Protein AF-A0A0C2B076-F1 (afdb_monomer_lite)

Foldseek 3Di:
DDPPPPPDPDDPDPPDDWDKDWDWDDDDQKIFIFIDTPPDGGDWDQDPVRDTDTDMGGALDKDKDKDCQLQQFQDDPVRDGCHDVVVVVQQVPDDSPAFVSVVVSSCVVCVRTPTDMDMDMDHRHHPDPPPDPDPPPDD

pLDDT: mean 70.07, std 15.99, range [23.47, 89.81]

Radius of gyration: 20.45 Å; chains: 1; bounding box: 39×57×69 Å

Sequence (139 aa):
MNTVLHERYTSSDTRYCTAIFGILEPGSGQVGVHLASGGHPSALIQRADGTAARAQLFPGDTLLLHTDGLTEARTGPERELYGEDALRAFTATQRPAGPQALITALTDLIAGFGDDTALLALGVPAPLPVSVPTPASET

Secondary structure (DSSP, 8-state):
---SS-S----S-------EEEEEEEETTEEEEEEEETTBPP-EEE-TTS-EEE-EE-TT-EEEEE-HHHHH-EETTTTEE-HHHHHHHHHHHS----HHHHHHHHHHHHTT--S---EEEEEPPPPPP--PPPPP---

Structure (mmCIF, N/CA/C/O backbone):
data_AF-A0A0C2B076-F1
#
_entry.id   AF-A0A0C2B076-F1
#
loop_
_atom_site.group_PDB
_atom_site.id
_atom_site.type_symbol
_atom_site.label_atom_id
_atom_site.label_alt_id
_atom_site.label_comp_id
_atom_site.label_asym_id
_atom_site.label_entity_id
_atom_site.label_seq_id
_atom_site.pdbx_PDB_ins_code
_atom_site.Cartn_x
_atom_site.Cartn_y
_atom_site.Cartn_z
_atom_site.occupancy
_atom_site.B_iso_or_equiv
_atom_site.auth_seq_id
_atom_site.auth_comp_id
_atom_site.auth_asym_id
_atom_site.auth_atom_id
_atom_site.pdbx_PDB_model_num
ATOM 1 N N . MET A 1 1 ? -15.853 -21.255 -5.303 1.00 30.41 1 MET A N 1
ATOM 2 C CA . MET A 1 1 ? -15.505 -21.423 -6.730 1.00 30.41 1 MET A CA 1
ATOM 3 C C . MET A 1 1 ? -16.180 -20.292 -7.493 1.00 30.41 1 MET A C 1
ATOM 5 O O . MET A 1 1 ? -17.400 -20.275 -7.586 1.00 30.41 1 MET A O 1
ATOM 9 N N . ASN A 1 2 ? -15.424 -19.255 -7.853 1.00 23.47 2 ASN A N 1
ATOM 10 C CA . ASN A 1 2 ? -15.977 -17.978 -8.309 1.00 23.47 2 ASN A CA 1
ATOM 11 C C . ASN A 1 2 ? -16.490 -18.115 -9.756 1.00 23.47 2 ASN A C 1
ATOM 13 O O . ASN A 1 2 ? -15.702 -18.346 -10.664 1.00 23.47 2 ASN A O 1
ATOM 17 N N . THR A 1 3 ? -17.808 -18.033 -9.950 1.00 26.48 3 THR A N 1
ATOM 18 C CA . THR A 1 3 ? -18.508 -18.325 -11.225 1.00 26.48 3 THR A CA 1
ATOM 19 C C . THR A 1 3 ? -18.679 -17.076 -12.111 1.00 26.48 3 THR A C 1
ATOM 21 O O . THR A 1 3 ? -19.257 -17.144 -13.185 1.00 26.48 3 THR A O 1
ATOM 24 N N . VAL A 1 4 ? -18.148 -15.919 -11.707 1.00 34.31 4 VAL A N 1
ATOM 25 C CA . VAL A 1 4 ? -18.487 -14.622 -12.333 1.00 34.31 4 VAL A CA 1
ATOM 26 C C . VAL A 1 4 ? -17.450 -14.133 -13.367 1.00 34.31 4 VAL A C 1
ATOM 28 O O . VAL A 1 4 ? -17.608 -13.065 -13.938 1.00 34.31 4 VAL A O 1
ATOM 31 N N . LEU A 1 5 ? -16.410 -14.913 -13.690 1.00 38.25 5 LEU A N 1
ATOM 32 C CA . LEU A 1 5 ? -15.358 -14.505 -14.647 1.00 38.25 5 LEU A CA 1
ATOM 33 C C . LEU A 1 5 ? -15.258 -15.398 -15.895 1.00 38.25 5 LEU A C 1
ATOM 35 O O . LEU A 1 5 ? -14.176 -15.566 -16.454 1.00 38.25 5 LEU A O 1
ATOM 39 N N . HIS A 1 6 ? -16.366 -15.995 -16.338 1.00 34.41 6 HIS A N 1
ATOM 40 C CA . HIS A 1 6 ? -16.368 -16.879 -17.510 1.00 34.41 6 HIS A CA 1
ATOM 41 C C . HIS A 1 6 ? -17.412 -16.500 -18.560 1.00 34.41 6 HIS A C 1
ATOM 43 O O . HIS A 1 6 ? -18.085 -17.356 -19.119 1.00 34.41 6 HIS A O 1
ATOM 49 N N . GLU A 1 7 ? -17.531 -15.212 -18.871 1.00 38.28 7 GLU A N 1
ATOM 50 C CA . GLU A 1 7 ? -18.200 -14.802 -20.101 1.00 38.28 7 GLU A CA 1
ATOM 51 C C . GLU A 1 7 ? -17.340 -13.787 -20.851 1.00 38.28 7 GLU A C 1
ATOM 53 O O . GLU A 1 7 ? -17.030 -12.713 -20.343 1.00 38.28 7 GLU A O 1
ATOM 58 N N . ARG A 1 8 ? -17.002 -14.162 -22.094 1.00 36.62 8 ARG A N 1
ATOM 59 C CA . ARG A 1 8 ? -16.232 -13.430 -23.123 1.00 36.62 8 ARG A CA 1
ATOM 60 C C . ARG A 1 8 ? -14.729 -13.711 -23.200 1.00 36.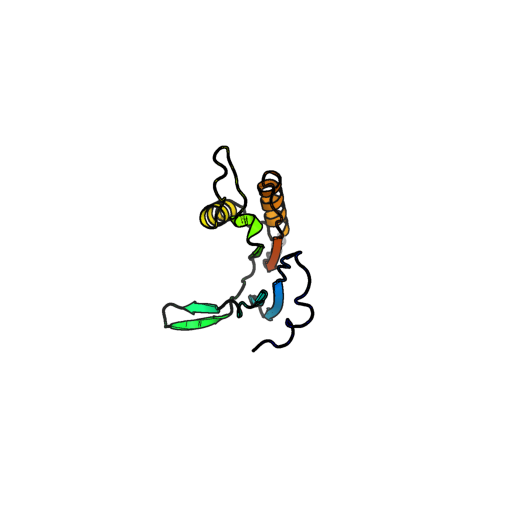62 8 ARG A C 1
ATOM 62 O O . ARG A 1 8 ? -13.911 -12.820 -23.388 1.00 36.62 8 ARG A O 1
ATOM 69 N N . TYR A 1 9 ? -14.405 -15.001 -23.207 1.00 45.28 9 TYR A N 1
ATOM 70 C CA . TYR A 1 9 ? -13.127 -15.558 -23.660 1.00 45.28 9 TYR A CA 1
ATOM 71 C C . TYR A 1 9 ? -13.068 -15.677 -25.199 1.00 45.28 9 TYR A C 1
ATOM 73 O O . TYR A 1 9 ? -12.941 -16.767 -25.739 1.00 45.28 9 TYR A O 1
ATOM 81 N N . THR A 1 10 ? -13.207 -14.574 -25.941 1.00 44.59 10 THR A N 1
ATOM 82 C CA . THR A 1 10 ? -12.980 -14.581 -27.403 1.00 44.59 10 THR A CA 1
ATOM 83 C C . THR A 1 10 ? -12.520 -13.211 -27.909 1.00 44.59 10 THR A C 1
ATOM 85 O O . THR A 1 10 ? -13.312 -12.467 -28.481 1.00 44.59 10 THR A O 1
ATOM 88 N N . SER A 1 11 ? -11.256 -12.850 -27.698 1.00 39.97 11 SER A N 1
ATOM 89 C CA . SER A 1 11 ? -10.498 -11.974 -28.607 1.00 39.97 11 SER A CA 1
ATOM 90 C C . SER A 1 11 ? -9.037 -11.943 -28.164 1.00 39.97 11 SER A C 1
ATOM 92 O O . SER A 1 11 ? -8.752 -11.905 -26.971 1.00 39.97 11 SER A O 1
ATOM 94 N N . SER A 1 12 ? -8.118 -11.972 -29.118 1.00 43.81 12 SER A N 1
ATOM 95 C CA . SER A 1 12 ? -6.660 -12.004 -28.964 1.00 43.81 12 SER A CA 1
ATOM 96 C C . SER A 1 12 ? -6.053 -10.676 -28.475 1.00 43.81 12 SER A C 1
ATOM 98 O O . SER A 1 12 ? -5.070 -10.205 -29.038 1.00 43.81 12 SER A O 1
ATOM 100 N N . ASP A 1 13 ? -6.646 -10.061 -27.454 1.00 44.03 13 ASP A N 1
ATOM 101 C CA . ASP A 1 13 ? -6.200 -8.801 -26.852 1.00 44.03 13 ASP A CA 1
ATOM 102 C C . ASP A 1 13 ? -6.326 -8.908 -25.325 1.00 44.03 13 ASP A C 1
ATOM 104 O O . ASP A 1 13 ? -7.329 -8.517 -24.721 1.00 44.03 13 ASP A O 1
ATOM 108 N N . THR A 1 14 ? -5.342 -9.562 -24.703 1.00 40.44 14 THR A N 1
ATOM 109 C CA . THR A 1 14 ? -5.331 -9.840 -23.262 1.00 40.44 14 THR A CA 1
ATOM 110 C C . THR A 1 14 ? -4.990 -8.569 -22.489 1.00 40.44 14 THR A C 1
ATOM 112 O O . THR A 1 14 ? -3.863 -8.369 -22.047 1.00 40.44 14 THR A O 1
ATOM 115 N N . ARG A 1 15 ? -5.973 -7.687 -22.316 1.00 40.75 15 ARG A N 1
ATOM 116 C CA . ARG A 1 15 ? -5.882 -6.585 -21.355 1.00 40.75 15 ARG A CA 1
ATOM 117 C C . ARG A 1 15 ? -6.122 -7.152 -19.960 1.00 40.75 15 ARG A C 1
ATOM 119 O O . ARG A 1 15 ? -7.264 -7.395 -19.571 1.00 40.75 15 ARG A O 1
ATOM 126 N N . TYR A 1 16 ? -5.042 -7.423 -19.231 1.00 48.62 16 TYR A N 1
ATOM 127 C CA . TYR A 1 16 ? -5.117 -7.813 -17.827 1.00 48.62 16 TYR A CA 1
ATOM 128 C C . TYR A 1 16 ? -5.686 -6.640 -17.020 1.00 48.62 16 TYR A C 1
ATOM 130 O O . TYR A 1 16 ? -5.161 -5.532 -17.053 1.00 48.62 16 TYR A O 1
ATOM 138 N N . CYS A 1 17 ? -6.805 -6.865 -16.334 1.00 43.09 17 CYS A N 1
ATOM 139 C CA . CYS A 1 17 ? -7.403 -5.887 -15.434 1.00 43.09 17 CYS A CA 1
ATOM 140 C C . CYS A 1 17 ? -7.123 -6.330 -13.998 1.00 43.09 17 CYS A C 1
ATOM 142 O O . CYS A 1 17 ? -7.742 -7.276 -13.506 1.00 43.09 17 CYS A O 1
ATOM 144 N N . THR A 1 18 ? -6.191 -5.654 -13.329 1.00 52.59 18 THR A N 1
ATOM 145 C CA . THR A 1 18 ? -5.940 -5.872 -11.902 1.00 52.59 18 THR A CA 1
ATOM 146 C C . THR A 1 18 ? -6.931 -5.036 -11.100 1.00 52.59 18 THR A C 1
ATOM 148 O O . THR A 1 18 ? -6.807 -3.818 -11.006 1.00 52.59 18 THR A O 1
ATOM 151 N N . ALA A 1 19 ? -7.948 -5.689 -10.537 1.00 49.94 19 ALA A N 1
ATOM 152 C CA . ALA A 1 19 ? -8.909 -5.067 -9.632 1.00 49.94 19 ALA A CA 1
ATOM 153 C C . ALA A 1 19 ? -8.628 -5.507 -8.192 1.00 49.94 19 ALA A C 1
ATOM 155 O O . ALA A 1 19 ? -8.571 -6.706 -7.905 1.00 49.94 19 ALA A O 1
ATOM 156 N N . ILE A 1 20 ? -8.494 -4.535 -7.288 1.00 60.03 20 ILE A N 1
ATOM 157 C CA . ILE A 1 20 ? -8.372 -4.767 -5.848 1.00 60.03 20 ILE A CA 1
ATOM 158 C C . ILE A 1 20 ? -9.660 -4.280 -5.182 1.00 60.03 20 ILE A C 1
ATOM 160 O O . ILE A 1 20 ? -9.991 -3.098 -5.235 1.00 60.03 20 ILE A O 1
ATOM 164 N N . PHE A 1 21 ? -10.401 -5.198 -4.567 1.00 54.22 21 PHE A N 1
ATOM 165 C CA . PHE A 1 21 ? -11.582 -4.915 -3.760 1.00 54.22 21 PHE A CA 1
ATOM 166 C C . PHE A 1 21 ? -11.216 -4.996 -2.278 1.00 54.22 21 PHE A C 1
ATOM 168 O O . PHE A 1 21 ? -10.580 -5.955 -1.844 1.00 54.22 21 PHE A O 1
ATOM 175 N N . GLY A 1 22 ? -11.619 -3.996 -1.496 1.00 60.16 22 GLY A N 1
ATOM 176 C CA . GLY A 1 22 ? -11.353 -3.931 -0.063 1.00 60.16 22 GLY A CA 1
ATOM 177 C C . GLY A 1 22 ? -12.607 -3.588 0.740 1.00 60.16 22 GLY A C 1
ATOM 178 O O . GLY A 1 22 ? -13.335 -2.678 0.355 1.00 60.16 22 GLY A O 1
ATOM 179 N N . ILE A 1 23 ? -12.846 -4.269 1.864 1.00 63.16 23 ILE A N 1
ATOM 180 C CA . ILE A 1 23 ? -13.799 -3.843 2.902 1.00 63.16 23 ILE A CA 1
ATOM 181 C C . ILE A 1 23 ? -12.997 -3.407 4.125 1.00 63.16 23 ILE A C 1
ATOM 183 O O . ILE A 1 23 ? -12.127 -4.139 4.604 1.00 63.16 23 ILE A O 1
ATOM 187 N N . LEU A 1 24 ? -13.308 -2.212 4.621 1.00 70.75 24 LEU A N 1
ATOM 188 C CA . LEU A 1 24 ? -12.775 -1.678 5.866 1.00 70.75 24 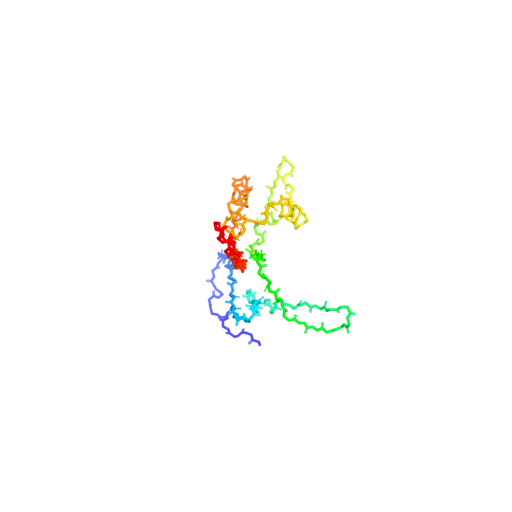LEU A CA 1
ATOM 189 C C . LEU A 1 24 ? -13.855 -1.766 6.940 1.00 70.75 24 LEU A C 1
ATOM 191 O O . LEU A 1 24 ? -14.948 -1.227 6.776 1.00 70.75 24 LEU A O 1
ATOM 195 N N . GLU A 1 25 ? -13.533 -2.430 8.042 1.00 76.31 25 GLU A N 1
ATOM 196 C CA . GLU A 1 25 ? -14.400 -2.545 9.210 1.00 76.31 25 GLU A CA 1
ATOM 197 C C . GLU A 1 25 ? -13.831 -1.667 10.332 1.00 76.31 25 GLU A C 1
ATOM 199 O O . GLU A 1 25 ? -12.814 -2.025 10.938 1.00 76.31 25 GLU A O 1
ATOM 204 N N . PRO A 1 26 ? -14.426 -0.490 10.595 1.00 75.44 26 PRO A N 1
ATOM 205 C CA . PRO A 1 26 ? -13.949 0.394 11.646 1.00 75.44 26 PRO A CA 1
ATOM 206 C C . PRO A 1 26 ? -14.196 -0.226 13.027 1.00 75.44 26 PRO A C 1
ATOM 208 O O . PRO A 1 26 ? -15.302 -0.665 13.340 1.00 75.44 26 PRO A O 1
ATOM 211 N N . GLY A 1 27 ? -13.163 -0.229 13.867 1.00 77.44 27 GLY A N 1
ATOM 212 C CA . GLY A 1 27 ? -13.220 -0.624 15.272 1.00 77.44 27 GLY A CA 1
ATOM 213 C C . GLY A 1 27 ? -12.731 0.489 16.201 1.00 77.44 27 GLY A C 1
ATOM 214 O O . GLY A 1 27 ? -12.269 1.546 15.768 1.00 77.44 27 GLY A O 1
ATOM 215 N N . SER A 1 28 ? -12.812 0.256 17.512 1.00 76.12 28 SER A N 1
ATOM 216 C CA . SER A 1 28 ? -12.301 1.188 18.522 1.00 76.12 28 SER A CA 1
ATOM 217 C C . SER A 1 28 ? -10.768 1.212 18.511 1.00 76.12 28 SER A C 1
ATOM 219 O O . SER A 1 28 ? -10.126 0.393 19.166 1.00 76.12 28 SER A O 1
ATOM 221 N N . GLY A 1 29 ? -10.186 2.144 17.752 1.00 73.50 29 GLY A N 1
ATOM 222 C CA . GLY A 1 29 ? -8.735 2.336 17.665 1.00 73.50 29 GLY A CA 1
ATOM 223 C C . GLY A 1 29 ? -8.012 1.381 16.715 1.00 73.50 29 GLY A C 1
ATOM 224 O O . GLY A 1 29 ? -6.794 1.308 16.768 1.00 73.50 29 GLY A O 1
ATOM 225 N N . GLN A 1 30 ? -8.729 0.656 15.857 1.00 79.00 30 GLN A N 1
ATOM 226 C CA . GLN A 1 30 ? -8.149 -0.208 14.825 1.00 79.00 30 GLN A CA 1
ATOM 227 C C . GLN A 1 30 ? -9.111 -0.340 13.643 1.00 79.00 30 GLN A C 1
ATOM 229 O O . GLN A 1 30 ? -10.319 -0.156 13.805 1.00 79.00 30 GLN A O 1
ATOM 234 N N . VAL A 1 31 ? -8.593 -0.696 12.470 1.00 79.69 31 VAL A N 1
ATOM 235 C CA . VAL A 1 31 ? -9.403 -1.005 11.284 1.00 79.69 31 VAL A CA 1
ATOM 236 C C . VAL A 1 31 ? -9.117 -2.434 10.841 1.00 79.69 31 VAL A C 1
ATOM 238 O O . VAL A 1 31 ? -7.969 -2.799 10.578 1.00 79.69 31 VAL A O 1
ATOM 241 N N . GLY A 1 32 ? -10.169 -3.250 10.767 1.00 75.56 32 GLY A N 1
ATOM 242 C CA . GLY A 1 32 ? -10.109 -4.568 10.143 1.00 75.56 32 GLY A CA 1
ATOM 243 C C . GLY A 1 32 ? -10.129 -4.427 8.625 1.00 75.56 32 GLY A C 1
ATOM 244 O O . GLY A 1 32 ? -10.942 -3.675 8.088 1.00 75.56 32 GLY A O 1
ATOM 245 N N . VAL A 1 33 ? -9.245 -5.141 7.926 1.00 69.06 33 VAL A N 1
ATOM 246 C CA . VAL A 1 33 ? -9.145 -5.065 6.462 1.00 69.06 33 VAL A CA 1
ATOM 247 C C . VAL A 1 33 ? -9.476 -6.415 5.833 1.00 69.06 33 VAL A C 1
ATOM 249 O O . VAL A 1 33 ? -8.902 -7.448 6.184 1.00 69.06 33 VAL A O 1
ATOM 252 N N . HIS A 1 34 ? -10.389 -6.407 4.863 1.00 65.25 34 HIS A N 1
ATOM 253 C CA . HIS A 1 34 ? -10.697 -7.548 4.003 1.00 65.25 34 HIS A CA 1
ATOM 254 C C . HIS A 1 34 ? -10.303 -7.183 2.584 1.00 65.25 34 HIS A C 1
ATOM 256 O O . HIS A 1 34 ? -10.924 -6.307 2.001 1.00 65.25 34 HIS A O 1
ATOM 262 N N . LEU A 1 35 ? -9.296 -7.840 2.021 1.00 64.94 35 LEU A N 1
ATOM 263 C CA . LEU A 1 35 ? -8.899 -7.629 0.630 1.00 64.94 35 LEU A CA 1
ATOM 264 C C . LEU A 1 35 ? -9.342 -8.818 -0.222 1.00 64.94 35 LEU A C 1
ATOM 266 O O . LEU A 1 35 ? -9.336 -9.957 0.243 1.00 64.94 35 LEU A O 1
ATOM 270 N N . ALA A 1 36 ? -9.712 -8.550 -1.465 1.00 55.16 36 ALA A N 1
ATOM 271 C CA . ALA A 1 36 ? -9.878 -9.525 -2.526 1.00 55.16 36 ALA A CA 1
ATOM 272 C C . ALA A 1 36 ? -9.301 -8.911 -3.806 1.00 55.16 36 ALA A C 1
ATOM 274 O O . ALA A 1 36 ? -9.823 -7.930 -4.326 1.00 55.16 36 ALA A O 1
ATOM 275 N N . SER A 1 37 ? -8.209 -9.476 -4.306 1.00 54.78 37 SER A N 1
ATOM 276 C CA . SER A 1 37 ? -7.695 -9.207 -5.654 1.00 54.78 37 SER A CA 1
ATOM 277 C C . SER A 1 37 ? -8.046 -10.412 -6.522 1.00 54.78 37 SER A C 1
ATOM 279 O O . SER A 1 37 ? -8.109 -11.511 -5.980 1.00 54.78 37 SER A O 1
ATOM 281 N N . GLY A 1 38 ? -8.332 -10.238 -7.815 1.00 47.91 38 GLY A N 1
ATOM 282 C CA . GLY A 1 38 ? -8.821 -11.279 -8.738 1.00 47.91 38 GLY A CA 1
ATOM 283 C C . GLY A 1 38 ? -8.221 -12.687 -8.549 1.00 47.91 38 GLY A C 1
ATOM 284 O O . GLY A 1 38 ? -7.247 -13.045 -9.197 1.00 47.91 38 GLY A O 1
ATOM 285 N N . GLY A 1 39 ? -8.834 -13.507 -7.682 1.00 44.53 39 GLY A N 1
ATOM 286 C CA . GLY A 1 39 ? -8.417 -14.884 -7.371 1.00 44.53 39 GLY A CA 1
ATOM 287 C C . GLY A 1 39 ? -7.612 -15.095 -6.076 1.00 44.53 39 GLY A C 1
ATOM 288 O O . GLY A 1 39 ? -7.493 -16.240 -5.645 1.00 44.53 39 GLY A O 1
ATOM 289 N N . HIS A 1 40 ? -7.117 -14.047 -5.413 1.00 43.50 40 HIS A N 1
ATOM 290 C CA . HIS A 1 40 ? -6.405 -14.148 -4.134 1.00 43.50 40 HIS A CA 1
ATOM 291 C C . HIS A 1 40 ? -7.368 -14.041 -2.932 1.00 43.50 40 HIS A C 1
ATOM 293 O O . HIS A 1 40 ? -8.122 -13.066 -2.836 1.00 43.50 40 HIS A O 1
ATOM 299 N N . PRO A 1 41 ? -7.370 -15.019 -2.003 1.00 47.06 41 PRO A N 1
ATOM 300 C CA . PRO A 1 41 ? -8.139 -14.932 -0.763 1.00 47.06 41 PRO A CA 1
ATOM 301 C C . PRO A 1 41 ? -7.596 -13.822 0.151 1.00 47.06 41 PRO A C 1
ATOM 303 O O . PRO A 1 41 ? -6.467 -13.364 -0.015 1.00 47.06 41 PRO A O 1
ATOM 306 N N . SER A 1 42 ? -8.408 -13.382 1.118 1.00 54.97 42 SER A N 1
ATOM 307 C CA . S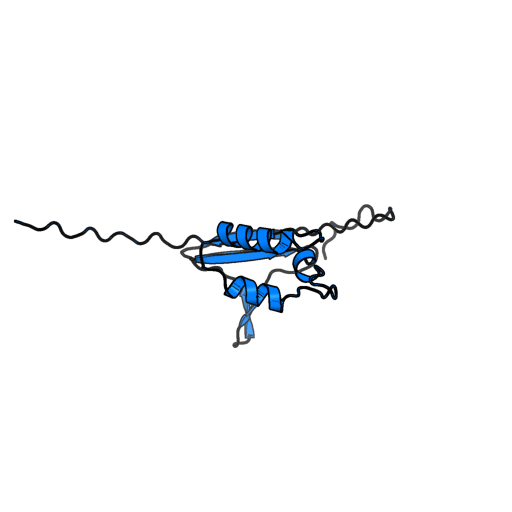ER A 1 42 ? -8.065 -12.280 2.025 1.00 54.97 42 SER A CA 1
ATOM 308 C C . SER A 1 42 ? -6.699 -12.431 2.687 1.00 54.97 42 SER A C 1
ATOM 310 O O . SER A 1 42 ? -6.316 -13.530 3.078 1.00 54.97 42 SER A O 1
ATOM 312 N N . ALA A 1 43 ? -5.995 -11.308 2.861 1.00 57.38 43 ALA A N 1
ATOM 313 C CA . ALA A 1 43 ? -4.720 -11.271 3.567 1.00 57.38 43 ALA A CA 1
ATOM 314 C C . ALA A 1 43 ? -4.885 -11.808 5.003 1.00 57.38 43 ALA A C 1
ATOM 316 O O . ALA A 1 43 ? -5.595 -11.223 5.828 1.00 57.38 43 ALA A O 1
ATOM 317 N N . LEU A 1 44 ? -4.236 -12.940 5.282 1.00 53.94 44 LEU A N 1
ATOM 318 C CA . LEU A 1 44 ? -4.179 -13.576 6.595 1.00 53.94 44 LEU A CA 1
ATOM 319 C C . LEU A 1 44 ? -2.771 -13.414 7.173 1.00 53.94 44 LEU A C 1
ATOM 321 O O . LEU A 1 44 ? -1.777 -13.668 6.499 1.00 53.94 44 LEU A O 1
ATOM 325 N N . ILE A 1 45 ? -2.694 -13.027 8.441 1.00 66.94 45 ILE A N 1
ATOM 326 C CA . ILE A 1 45 ? -1.484 -13.053 9.257 1.00 66.94 45 ILE A CA 1
ATOM 327 C C . ILE A 1 45 ? -1.477 -14.377 10.018 1.00 66.94 45 ILE A C 1
ATOM 329 O O . ILE A 1 45 ? -2.321 -14.587 10.891 1.00 66.94 45 ILE A O 1
ATOM 333 N N . GLN A 1 46 ? -0.515 -15.251 9.724 1.00 60.88 46 GLN A N 1
ATOM 334 C CA . GLN A 1 46 ? -0.221 -16.398 10.580 1.00 60.88 46 GLN A CA 1
ATOM 335 C C . GLN A 1 46 ? 0.705 -15.953 11.718 1.00 60.88 46 GLN A C 1
ATOM 337 O O . GLN A 1 46 ? 1.770 -15.382 11.489 1.00 60.88 46 GLN A O 1
ATOM 342 N N . ARG A 1 47 ? 0.275 -16.174 12.957 1.00 70.75 47 ARG A N 1
ATOM 343 C CA . ARG A 1 47 ? 1.025 -15.854 14.173 1.00 70.75 47 ARG A CA 1
ATOM 344 C C . ARG A 1 47 ? 1.979 -16.997 14.529 1.00 70.75 47 ARG A C 1
ATOM 346 O O . ARG A 1 47 ? 1.787 -18.136 14.109 1.00 70.75 47 ARG A O 1
ATOM 353 N N . ALA A 1 48 ? 2.986 -16.700 15.351 1.00 64.00 48 ALA A N 1
ATOM 354 C CA . ALA A 1 48 ? 3.972 -17.686 15.806 1.00 64.00 48 ALA A CA 1
ATOM 355 C C . ALA A 1 48 ? 3.360 -18.841 16.629 1.00 64.00 48 ALA A C 1
ATOM 357 O O . ALA A 1 48 ? 3.959 -19.907 16.719 1.00 64.00 48 ALA A O 1
ATOM 358 N N . ASP A 1 49 ? 2.165 -18.645 17.195 1.00 68.06 49 ASP A N 1
ATOM 359 C CA . ASP A 1 49 ? 1.384 -19.673 17.896 1.00 68.06 49 ASP A CA 1
ATOM 360 C C . ASP A 1 49 ? 0.529 -20.550 16.955 1.00 68.06 49 ASP A C 1
ATOM 362 O O . ASP A 1 49 ? -0.215 -21.416 17.413 1.00 68.06 49 ASP A O 1
ATOM 366 N N . GLY A 1 50 ? 0.626 -20.335 15.638 1.00 64.62 50 GLY A N 1
ATOM 367 C CA . GLY A 1 50 ? -0.106 -21.074 14.611 1.00 64.62 50 GLY A CA 1
ATOM 368 C C . GLY A 1 50 ? -1.504 -20.534 14.303 1.00 64.62 50 GLY A C 1
ATOM 369 O O . GLY A 1 50 ? -2.146 -21.034 13.378 1.00 64.62 50 GLY A O 1
ATOM 370 N N . THR A 1 51 ? -1.985 -19.509 15.012 1.00 68.94 51 THR A N 1
ATOM 371 C CA . THR A 1 51 ? -3.290 -18.898 14.727 1.00 68.94 51 THR A CA 1
ATOM 372 C C . THR A 1 51 ? -3.246 -18.040 13.463 1.00 68.94 51 THR A C 1
ATOM 374 O O . THR A 1 51 ? -2.264 -17.351 13.189 1.00 68.94 51 THR A O 1
ATOM 377 N N . ALA A 1 52 ? -4.321 -18.072 12.672 1.00 61.56 52 ALA A N 1
ATOM 378 C CA . ALA A 1 52 ? -4.498 -17.183 11.528 1.00 61.56 52 ALA A CA 1
ATOM 379 C C . ALA A 1 52 ? -5.460 -16.051 11.906 1.00 61.56 52 ALA A C 1
ATOM 381 O O . ALA A 1 52 ? -6.585 -16.299 12.341 1.00 61.56 52 ALA A O 1
ATOM 382 N N . ALA A 1 53 ? -5.024 -14.809 11.730 1.00 64.56 53 ALA A N 1
ATOM 383 C CA . ALA A 1 53 ? -5.817 -13.613 11.977 1.00 64.56 53 ALA A CA 1
ATOM 384 C C . ALA A 1 53 ? -5.900 -12.759 10.712 1.00 64.56 53 ALA A C 1
ATOM 386 O O . ALA A 1 53 ? -5.042 -12.826 9.838 1.00 64.56 53 ALA A O 1
ATOM 387 N N . ARG A 1 54 ? -6.925 -11.918 10.611 1.00 68.31 54 ARG A N 1
ATOM 388 C CA . ARG A 1 54 ? -6.979 -10.888 9.566 1.00 68.31 54 ARG A CA 1
ATOM 389 C C . ARG A 1 54 ? -5.914 -9.826 9.826 1.00 68.31 54 ARG A C 1
ATOM 391 O O . ARG A 1 54 ? -5.550 -9.588 10.981 1.00 68.31 54 ARG A O 1
ATOM 398 N N . ALA A 1 55 ? -5.454 -9.172 8.762 1.00 71.62 55 ALA A N 1
ATOM 399 C CA . ALA A 1 55 ? -4.641 -7.975 8.906 1.00 71.62 55 ALA A CA 1
ATOM 400 C C . ALA A 1 55 ? -5.422 -6.883 9.660 1.00 71.62 55 ALA A C 1
ATOM 402 O O . ALA A 1 55 ? -6.603 -6.645 9.391 1.00 71.62 55 ALA A O 1
ATOM 403 N N . GLN A 1 56 ? -4.752 -6.250 10.621 1.00 77.00 56 GLN A N 1
ATOM 404 C CA . GLN A 1 56 ? -5.275 -5.141 11.414 1.00 77.00 56 GLN A CA 1
ATOM 405 C C . GLN A 1 56 ? -4.371 -3.936 11.193 1.00 77.00 56 GLN A C 1
ATOM 407 O O . GLN A 1 56 ? -3.150 -4.084 11.222 1.00 77.00 56 GLN A O 1
ATOM 412 N N . LEU A 1 57 ? -4.982 -2.775 10.974 1.00 78.75 57 LEU A N 1
ATOM 413 C CA . LEU A 1 57 ? -4.284 -1.496 10.913 1.00 78.75 57 LEU A CA 1
ATOM 414 C C . LEU A 1 57 ? -4.538 -0.716 12.202 1.00 78.75 57 LEU A C 1
ATOM 416 O O . LEU A 1 57 ? -5.685 -0.599 12.649 1.00 78.75 57 LEU A O 1
ATOM 420 N N . PHE A 1 58 ? -3.473 -0.168 12.769 1.00 83.50 58 PHE A N 1
ATOM 421 C CA . PHE A 1 58 ? -3.473 0.681 13.953 1.00 83.50 58 PHE A CA 1
ATOM 422 C C . PHE A 1 58 ? -3.412 2.166 13.570 1.00 83.50 58 PHE A C 1
ATOM 424 O O . PHE A 1 58 ? -3.077 2.505 12.436 1.00 83.50 58 PHE A O 1
ATOM 431 N N . PRO A 1 59 ? -3.734 3.091 14.490 1.00 82.75 59 PRO A N 1
ATOM 432 C CA . PRO A 1 59 ? -3.677 4.517 14.210 1.00 82.75 59 PRO A CA 1
ATOM 433 C C . PRO A 1 59 ? -2.257 4.948 13.833 1.00 82.75 59 PRO A C 1
ATOM 435 O O . PRO A 1 59 ? -1.306 4.668 14.559 1.00 82.75 59 PRO A O 1
ATOM 438 N N . GLY A 1 60 ? -2.125 5.647 12.708 1.00 78.56 60 GLY A N 1
ATOM 439 C CA . GLY A 1 60 ? -0.842 5.997 12.097 1.00 78.56 60 GLY A CA 1
ATOM 440 C C . GLY A 1 60 ? -0.390 5.036 10.992 1.00 78.56 60 GLY A C 1
ATOM 441 O O . GLY A 1 60 ? 0.458 5.424 10.186 1.00 78.56 60 GLY A O 1
ATOM 442 N N . ASP A 1 61 ? -0.973 3.838 10.888 1.00 83.44 61 ASP A N 1
ATOM 443 C CA . ASP A 1 61 ? -0.621 2.884 9.837 1.00 83.44 61 ASP A CA 1
ATOM 444 C C . ASP A 1 61 ? -1.118 3.345 8.465 1.00 83.44 61 ASP A C 1
ATOM 446 O O . ASP A 1 61 ? -2.165 3.985 8.314 1.00 83.44 61 ASP A O 1
ATOM 450 N N . THR A 1 62 ? -0.363 2.964 7.435 1.00 76.94 62 THR A N 1
ATOM 451 C CA . THR A 1 62 ? -0.753 3.102 6.032 1.00 76.94 62 THR A CA 1
ATOM 452 C C . THR A 1 62 ? -0.646 1.747 5.347 1.00 76.94 62 THR A C 1
ATOM 454 O O . THR A 1 62 ? 0.416 1.130 5.335 1.00 76.94 62 THR A O 1
ATOM 457 N N . LEU A 1 63 ? -1.747 1.297 4.7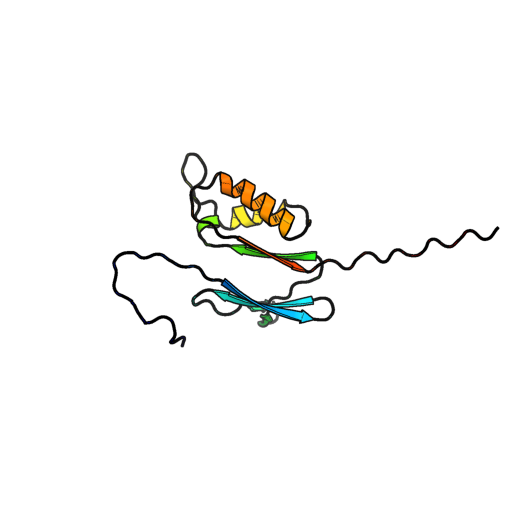50 1.00 81.81 63 LEU A N 1
ATOM 458 C CA . LEU A 1 63 ? -1.784 0.148 3.857 1.00 81.81 63 LEU A CA 1
ATOM 459 C C . LEU A 1 63 ? -1.557 0.628 2.427 1.00 81.81 63 LEU A C 1
ATOM 461 O O . LEU A 1 63 ? -2.378 1.376 1.897 1.00 81.81 63 LEU A O 1
ATOM 465 N N . LEU A 1 64 ? -0.466 0.175 1.814 1.00 80.50 64 LEU A N 1
ATOM 466 C CA . LEU A 1 64 ? -0.191 0.360 0.395 1.00 80.50 64 LEU A CA 1
ATOM 467 C C . LEU A 1 64 ? -0.609 -0.893 -0.377 1.00 80.50 64 LEU A C 1
ATOM 469 O O . LEU A 1 64 ? -0.232 -2.007 -0.023 1.00 80.50 64 LEU A O 1
ATOM 473 N N . LEU A 1 65 ? -1.367 -0.688 -1.444 1.00 80.62 65 LEU A N 1
ATOM 474 C CA . LEU A 1 65 ? -1.744 -1.693 -2.425 1.00 80.62 65 LEU A CA 1
ATOM 475 C C . LEU A 1 65 ? -1.223 -1.224 -3.780 1.00 80.62 65 LEU A C 1
ATOM 477 O O . LEU A 1 65 ? -1.414 -0.063 -4.147 1.00 80.62 65 LEU A O 1
ATOM 481 N N . HIS A 1 66 ? -0.565 -2.115 -4.508 1.00 79.31 66 HIS A N 1
ATOM 482 C CA . HIS A 1 66 ? 0.013 -1.814 -5.811 1.00 79.31 66 HIS A CA 1
ATOM 483 C C . HIS A 1 66 ? -0.222 -2.961 -6.791 1.00 79.31 66 HIS A C 1
ATOM 485 O O . HIS A 1 66 ? -0.500 -4.094 -6.389 1.00 79.31 66 HIS A O 1
ATOM 491 N N . THR A 1 67 ? -0.123 -2.653 -8.081 1.00 79.25 67 THR A N 1
ATOM 492 C CA . THR A 1 67 ? -0.012 -3.664 -9.136 1.00 79.25 67 THR A CA 1
ATOM 493 C C . THR A 1 67 ? 1.422 -4.182 -9.240 1.00 79.25 67 THR A C 1
ATOM 495 O O . THR A 1 67 ? 2.367 -3.562 -8.744 1.00 79.25 67 THR A O 1
ATOM 498 N N . ASP A 1 68 ? 1.575 -5.337 -9.878 1.00 80.69 68 ASP A N 1
ATOM 499 C CA . ASP A 1 68 ? 2.863 -5.951 -10.213 1.00 80.69 68 ASP A CA 1
ATOM 500 C C . ASP A 1 68 ? 3.729 -5.056 -11.104 1.00 80.69 68 ASP A C 1
ATOM 502 O O . ASP A 1 68 ? 4.940 -5.050 -10.917 1.00 80.69 68 ASP A O 1
ATOM 506 N N . GLY A 1 69 ? 3.136 -4.217 -11.961 1.00 82.44 69 GLY A N 1
ATOM 507 C CA . GLY A 1 69 ? 3.860 -3.221 -12.769 1.00 82.44 69 GLY A CA 1
ATOM 508 C C . GLY A 1 69 ? 4.819 -2.322 -11.971 1.00 82.44 69 GLY A C 1
ATOM 509 O O . GLY A 1 69 ? 5.856 -1.925 -12.492 1.00 82.44 69 GLY A O 1
ATOM 510 N N . LEU A 1 70 ? 4.562 -2.078 -10.677 1.00 83.88 70 LEU A N 1
ATOM 511 C CA . LEU A 1 70 ? 5.509 -1.371 -9.802 1.00 83.88 70 LEU A CA 1
ATOM 512 C C . LEU A 1 70 ? 6.794 -2.177 -9.565 1.00 83.88 70 LEU A C 1
ATOM 514 O O . LEU A 1 70 ? 7.900 -1.644 -9.610 1.00 83.88 70 LEU A O 1
ATOM 518 N N . THR A 1 71 ? 6.643 -3.460 -9.251 1.00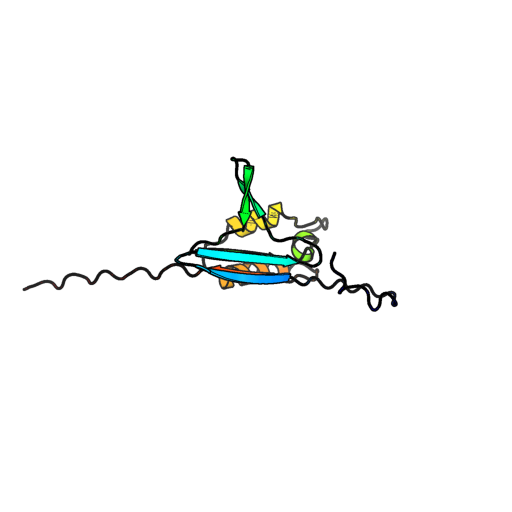 84.62 71 THR A N 1
ATOM 519 C CA . THR A 1 71 ? 7.742 -4.360 -8.881 1.00 84.62 71 THR A CA 1
ATOM 520 C C . THR A 1 71 ? 8.408 -4.998 -10.096 1.00 84.62 71 THR A C 1
ATOM 522 O O . THR A 1 71 ? 9.593 -5.324 -10.045 1.00 84.62 71 THR A O 1
ATOM 525 N N . GLU A 1 72 ? 7.674 -5.152 -11.195 1.00 86.19 72 GLU A N 1
ATOM 526 C CA . GLU A 1 72 ? 8.164 -5.662 -12.475 1.00 86.19 72 GLU A CA 1
ATOM 527 C C . GLU A 1 72 ? 8.744 -4.556 -13.371 1.00 86.19 72 GLU A C 1
ATOM 529 O O . GLU A 1 72 ? 9.414 -4.856 -14.366 1.00 86.19 72 GLU A O 1
ATOM 534 N N . ALA A 1 73 ? 8.576 -3.283 -12.988 1.00 86.88 73 ALA A N 1
ATOM 535 C CA . ALA A 1 73 ? 9.179 -2.153 -13.675 1.00 86.88 73 ALA A CA 1
ATOM 536 C C . ALA A 1 73 ? 10.683 -2.366 -13.872 1.00 86.88 73 ALA A C 1
ATOM 538 O O . ALA A 1 73 ? 11.435 -2.643 -12.934 1.00 86.88 73 ALA A O 1
ATOM 539 N N . ARG A 1 74 ? 11.134 -2.194 -15.116 1.00 87.00 74 ARG A N 1
ATOM 540 C CA . ARG A 1 74 ? 12.546 -2.319 -15.483 1.00 87.00 74 ARG A CA 1
ATOM 541 C C . ARG A 1 74 ? 13.253 -0.985 -15.350 1.00 87.00 74 ARG A C 1
ATOM 543 O O . ARG A 1 74 ? 12.926 -0.037 -16.064 1.00 87.00 74 ARG A O 1
ATOM 550 N N . THR A 1 75 ? 14.254 -0.939 -14.487 1.00 84.62 75 THR A N 1
ATOM 551 C CA . THR A 1 75 ? 14.947 0.288 -14.090 1.00 84.62 75 THR A CA 1
ATOM 552 C C . THR A 1 75 ? 16.449 0.189 -14.356 1.00 84.62 75 THR A C 1
ATOM 554 O O . THR A 1 75 ? 16.996 -0.895 -14.565 1.00 84.62 75 THR A O 1
ATOM 557 N N . GLY A 1 76 ? 17.122 1.342 -14.396 1.00 84.69 76 GLY A N 1
ATOM 558 C CA . GLY A 1 76 ? 18.565 1.412 -14.624 1.00 84.69 76 GLY A CA 1
ATOM 559 C C . GLY A 1 76 ? 19.012 1.039 -16.051 1.00 84.69 76 GLY A C 1
ATOM 560 O O . GLY A 1 76 ? 18.196 0.701 -16.912 1.00 84.69 76 GLY A O 1
ATOM 561 N N . PRO A 1 77 ? 20.324 1.125 -16.332 1.00 82.81 77 PRO A N 1
ATOM 562 C CA . PRO A 1 77 ? 20.876 0.876 -17.665 1.00 82.81 77 PRO A CA 1
ATOM 563 C C . PRO A 1 77 ? 20.749 -0.589 -18.107 1.00 82.81 77 PRO A C 1
ATOM 565 O O . PRO A 1 77 ? 20.579 -0.853 -19.295 1.00 82.81 77 PRO A O 1
ATOM 568 N N . GLU A 1 78 ? 20.783 -1.532 -17.162 1.00 88.50 78 GLU A N 1
ATOM 569 C CA . GLU A 1 78 ? 20.683 -2.972 -17.438 1.00 88.50 78 GLU A CA 1
ATOM 570 C C . GLU A 1 78 ? 19.228 -3.479 -17.495 1.00 88.50 78 GLU A C 1
ATOM 572 O O . GLU A 1 78 ? 18.987 -4.630 -17.857 1.00 88.50 78 GLU A O 1
ATOM 577 N N . ARG A 1 79 ? 18.240 -2.603 -17.237 1.00 87.56 79 ARG A N 1
ATOM 578 C CA . ARG A 1 79 ? 16.795 -2.908 -17.272 1.00 87.56 79 ARG A CA 1
ATOM 579 C C . ARG A 1 79 ? 16.393 -4.046 -16.325 1.00 87.56 79 ARG A C 1
ATOM 581 O O . ARG A 1 79 ? 15.570 -4.905 -16.679 1.00 87.56 79 ARG A O 1
ATOM 588 N N . GLU A 1 80 ? 16.963 -4.022 -15.126 1.00 89.44 80 GLU A N 1
ATOM 589 C CA . GLU A 1 80 ? 16.654 -4.948 -14.036 1.00 89.44 80 GLU A CA 1
ATOM 590 C C . GLU A 1 80 ? 15.289 -4.632 -13.419 1.00 89.44 80 GLU A C 1
ATOM 592 O O . GLU A 1 80 ? 14.852 -3.479 -13.415 1.00 89.44 80 GLU A O 1
ATOM 597 N N . LEU A 1 81 ? 14.604 -5.661 -12.913 1.00 88.38 81 LEU A N 1
ATOM 598 C CA . LEU A 1 81 ? 13.335 -5.480 -12.206 1.00 88.38 81 LEU A CA 1
ATOM 599 C C . LEU A 1 81 ? 13.580 -4.685 -10.921 1.00 88.38 81 LEU A C 1
ATOM 601 O O . LEU A 1 81 ? 14.526 -4.978 -10.194 1.00 88.38 81 LEU A O 1
ATOM 605 N N . TYR A 1 82 ? 12.710 -3.721 -10.628 1.00 89.00 82 TYR A N 1
ATOM 606 C CA . TYR A 1 82 ? 12.781 -2.951 -9.390 1.00 89.00 82 TYR A CA 1
ATOM 607 C C . TYR A 1 82 ? 12.651 -3.858 -8.156 1.00 89.00 82 TYR A C 1
ATOM 609 O O . TYR A 1 82 ? 13.486 -3.816 -7.255 1.00 89.00 82 TYR A O 1
ATOM 617 N N . GLY A 1 83 ? 11.650 -4.741 -8.160 1.00 88.12 83 GLY A N 1
ATOM 618 C CA . GL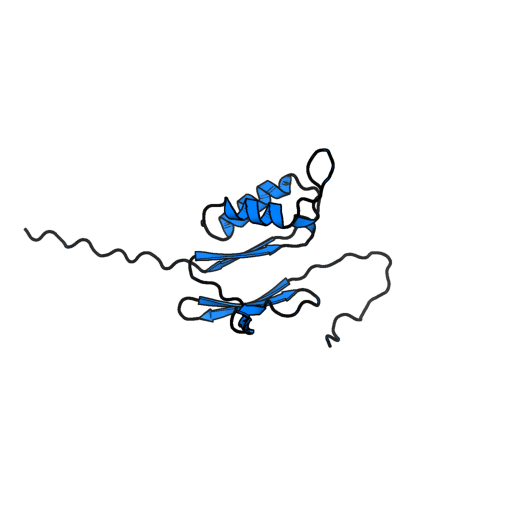Y A 1 83 ? 11.474 -5.796 -7.167 1.00 88.12 83 GLY A CA 1
ATOM 619 C C . GLY A 1 83 ? 10.882 -5.354 -5.822 1.00 88.12 83 GLY A C 1
ATOM 620 O O . GLY A 1 83 ? 10.860 -4.183 -5.443 1.00 88.12 83 GLY A O 1
ATOM 621 N N . GLU A 1 84 ? 10.402 -6.349 -5.075 1.00 86.00 84 GLU A N 1
ATOM 622 C CA . GLU A 1 84 ? 9.753 -6.183 -3.764 1.00 86.00 84 GLU A CA 1
ATOM 623 C C . GLU A 1 84 ? 10.705 -5.672 -2.672 1.00 86.00 84 GLU A C 1
ATOM 625 O O . GLU A 1 84 ? 10.329 -4.852 -1.831 1.00 86.00 84 GLU A O 1
ATOM 630 N N . ASP A 1 85 ? 11.961 -6.121 -2.680 1.00 87.69 85 ASP A N 1
ATOM 631 C CA . ASP A 1 85 ? 12.934 -5.722 -1.659 1.00 87.69 85 ASP A CA 1
ATOM 632 C C . ASP A 1 85 ? 13.306 -4.240 -1.774 1.00 87.69 85 ASP A C 1
ATOM 634 O O . ASP A 1 85 ? 13.402 -3.543 -0.759 1.00 87.69 85 ASP A O 1
ATOM 638 N N . ALA A 1 86 ? 13.447 -3.730 -3.002 1.00 88.38 86 ALA A N 1
ATOM 639 C CA . ALA A 1 86 ? 13.699 -2.314 -3.238 1.00 88.38 86 ALA A CA 1
ATOM 640 C C . ALA A 1 86 ? 12.491 -1.459 -2.833 1.00 88.38 86 ALA A C 1
ATOM 642 O O . ALA A 1 86 ? 12.668 -0.443 -2.159 1.00 88.38 86 ALA A O 1
ATOM 643 N N . LEU A 1 87 ? 11.269 -1.904 -3.154 1.00 87.44 87 LEU A N 1
ATOM 644 C CA . LEU A 1 87 ? 10.031 -1.241 -2.735 1.00 87.44 87 LEU A CA 1
ATOM 645 C C . LEU A 1 87 ? 9.911 -1.165 -1.208 1.00 87.44 87 LEU A C 1
ATOM 647 O O . LEU A 1 87 ? 9.586 -0.111 -0.643 1.00 87.44 87 LEU A O 1
ATOM 651 N N . ARG A 1 88 ? 10.212 -2.271 -0.521 1.00 86.50 88 ARG A N 1
ATOM 652 C CA . ARG A 1 88 ? 10.234 -2.341 0.944 1.00 86.50 88 ARG A CA 1
ATOM 653 C C . ARG A 1 88 ? 11.265 -1.382 1.527 1.00 86.50 88 ARG A C 1
ATOM 655 O O . ARG A 1 88 ? 10.937 -0.634 2.449 1.00 86.50 88 ARG A O 1
ATOM 662 N N . ALA A 1 89 ? 12.486 -1.386 0.995 1.00 87.25 89 ALA A N 1
ATOM 663 C CA . ALA A 1 89 ? 13.554 -0.502 1.444 1.00 87.25 89 ALA A CA 1
ATOM 664 C C . ALA A 1 89 ? 13.187 0.974 1.234 1.00 87.25 89 ALA A C 1
ATOM 666 O O . ALA A 1 89 ? 13.300 1.769 2.165 1.00 87.25 89 ALA A O 1
ATOM 667 N N . PHE A 1 90 ? 12.669 1.334 0.057 1.00 89.81 90 PHE A N 1
ATOM 668 C CA . PHE A 1 90 ? 12.215 2.690 -0.246 1.00 89.81 90 PHE A CA 1
ATOM 669 C C . PHE A 1 90 ? 11.129 3.153 0.727 1.00 89.81 90 PHE A C 1
ATOM 671 O O . PHE A 1 90 ? 11.249 4.228 1.318 1.00 89.81 90 PHE A O 1
ATOM 678 N N . THR A 1 91 ? 10.110 2.323 0.957 1.00 85.06 91 THR A N 1
ATOM 679 C CA . THR A 1 91 ? 9.001 2.646 1.866 1.00 85.06 91 THR A CA 1
ATOM 680 C C . THR A 1 91 ? 9.495 2.854 3.300 1.00 85.06 91 THR A C 1
ATOM 682 O O . THR A 1 91 ? 9.065 3.793 3.964 1.00 85.06 91 THR A O 1
ATOM 685 N N . ALA A 1 92 ? 10.458 2.049 3.762 1.00 86.81 92 ALA A N 1
ATOM 686 C CA . ALA A 1 92 ? 11.049 2.180 5.096 1.00 86.81 92 ALA A CA 1
ATOM 687 C C . ALA A 1 92 ? 11.849 3.483 5.302 1.00 86.81 92 ALA A C 1
ATOM 689 O O . ALA A 1 92 ? 12.058 3.894 6.442 1.00 86.81 92 ALA A O 1
ATOM 690 N N . THR A 1 93 ? 12.285 4.149 4.226 1.00 89.44 93 THR A N 1
ATOM 691 C CA . THR A 1 93 ? 12.952 5.465 4.312 1.00 89.44 93 THR A CA 1
ATOM 692 C C . THR A 1 93 ? 11.978 6.642 4.386 1.00 89.44 93 THR A C 1
ATOM 694 O O . THR A 1 93 ? 12.387 7.754 4.728 1.00 89.44 93 THR A O 1
ATOM 697 N N . GLN A 1 94 ? 10.693 6.421 4.093 1.00 85.06 94 GLN A N 1
ATOM 698 C CA . GLN A 1 94 ? 9.690 7.480 4.120 1.00 85.06 94 GLN A CA 1
ATOM 699 C C . GLN A 1 94 ? 9.311 7.829 5.559 1.00 85.06 94 GLN A C 1
ATOM 701 O O . GLN A 1 94 ? 9.172 6.965 6.426 1.00 85.06 94 GLN A O 1
ATOM 706 N N . ARG A 1 95 ? 9.096 9.121 5.827 1.00 83.50 95 ARG A N 1
ATOM 707 C CA . ARG A 1 95 ? 8.514 9.534 7.108 1.00 83.50 95 ARG A CA 1
ATOM 708 C C . ARG A 1 95 ? 7.049 9.090 7.169 1.00 83.50 95 ARG A C 1
ATOM 710 O O . ARG A 1 95 ? 6.348 9.240 6.167 1.00 83.50 95 ARG A O 1
ATOM 717 N N . PRO A 1 96 ? 6.549 8.636 8.332 1.00 75.12 96 PRO A N 1
ATOM 718 C CA . PRO A 1 96 ? 5.130 8.361 8.522 1.00 75.12 96 PRO A CA 1
ATOM 719 C C . PRO A 1 96 ? 4.344 9.681 8.492 1.00 75.12 96 PRO A C 1
ATOM 721 O O . PRO A 1 96 ? 4.133 10.332 9.511 1.00 75.12 96 PRO A O 1
ATOM 724 N N . ALA A 1 97 ? 3.966 10.103 7.287 1.00 78.75 97 ALA A N 1
ATOM 725 C CA . ALA A 1 97 ? 3.238 11.340 6.997 1.00 78.75 97 ALA A CA 1
ATOM 726 C C . ALA A 1 97 ? 1.845 11.062 6.395 1.00 78.75 97 ALA A C 1
ATOM 728 O O . ALA A 1 97 ? 1.181 11.963 5.885 1.00 78.75 97 ALA A O 1
ATOM 729 N N . GLY A 1 98 ? 1.400 9.806 6.477 1.00 75.56 98 GLY A N 1
ATOM 730 C CA . GLY A 1 98 ? 0.105 9.352 5.990 1.00 75.56 98 GLY A CA 1
ATOM 731 C C . GLY A 1 98 ? 0.091 8.948 4.508 1.00 75.56 98 GLY A C 1
ATOM 732 O O . GLY A 1 98 ? 1.098 9.057 3.802 1.00 75.56 98 GLY A O 1
ATOM 733 N N . PRO A 1 99 ? -1.074 8.482 4.024 1.00 78.44 99 PRO A N 1
ATOM 734 C CA . PRO A 1 99 ? -1.213 7.836 2.719 1.00 78.44 99 PRO A CA 1
ATOM 735 C C . PRO A 1 99 ? -0.896 8.770 1.550 1.00 78.44 99 PRO A C 1
ATOM 737 O O . PRO A 1 99 ? -0.286 8.341 0.577 1.00 78.44 99 PRO A O 1
ATOM 740 N N . GLN A 1 100 ? -1.258 10.052 1.647 1.00 76.25 100 GLN A N 1
ATOM 741 C CA . GLN A 1 100 ? -1.022 11.014 0.571 1.00 76.25 100 GLN A CA 1
ATOM 742 C C . GLN A 1 100 ? 0.472 11.252 0.334 1.00 76.25 100 GLN A C 1
ATOM 744 O O . GLN A 1 100 ? 0.918 11.212 -0.807 1.00 76.25 100 GLN A O 1
ATOM 749 N N . ALA A 1 101 ? 1.248 11.449 1.403 1.00 80.25 101 ALA A N 1
ATOM 750 C CA . ALA A 1 101 ? 2.687 11.659 1.293 1.00 80.25 101 ALA A CA 1
ATOM 751 C C . ALA A 1 101 ? 3.396 10.432 0.699 1.00 80.25 101 ALA A C 1
ATOM 753 O O . ALA A 1 101 ? 4.283 10.581 -0.139 1.00 80.25 101 ALA A O 1
ATOM 754 N N . LEU A 1 102 ? 2.962 9.225 1.082 1.00 82.50 102 LEU A N 1
ATOM 755 C CA . LEU A 1 102 ? 3.489 7.985 0.518 1.00 82.50 102 LEU A CA 1
ATOM 756 C C . LEU A 1 102 ? 3.162 7.850 -0.977 1.00 82.50 102 LEU A C 1
ATOM 758 O O . LEU A 1 102 ? 4.044 7.506 -1.759 1.00 82.50 102 LEU A O 1
ATOM 762 N N . ILE A 1 103 ? 1.926 8.162 -1.388 1.00 82.88 103 ILE A N 1
ATOM 763 C CA . ILE A 1 103 ? 1.536 8.153 -2.806 1.00 82.88 103 ILE A CA 1
ATOM 764 C C . ILE A 1 103 ? 2.344 9.166 -3.607 1.00 82.88 103 ILE A C 1
ATOM 766 O O . ILE A 1 103 ? 2.800 8.826 -4.693 1.00 82.88 103 ILE A O 1
ATOM 770 N N . THR A 1 104 ? 2.568 10.376 -3.090 1.00 84.88 104 THR A N 1
ATOM 771 C CA . THR A 1 104 ? 3.423 11.368 -3.759 1.00 84.88 104 THR A CA 1
ATOM 772 C C . THR A 1 104 ? 4.836 10.827 -3.960 1.00 84.88 104 THR A C 1
ATOM 774 O O . THR A 1 104 ? 5.312 10.803 -5.089 1.00 84.88 104 THR A O 1
ATOM 777 N N . ALA A 1 105 ? 5.464 10.300 -2.905 1.00 85.12 105 ALA A N 1
ATOM 778 C CA . ALA A 1 105 ? 6.818 9.754 -2.991 1.00 85.12 105 ALA A CA 1
ATOM 779 C C . ALA A 1 105 ? 6.923 8.583 -3.986 1.00 85.12 105 ALA A C 1
ATOM 781 O O . ALA A 1 105 ? 7.878 8.503 -4.755 1.00 85.12 105 ALA A O 1
ATOM 782 N N . LEU A 1 106 ? 5.933 7.685 -3.998 1.00 85.44 106 LEU A N 1
ATOM 783 C CA . LEU A 1 106 ? 5.888 6.572 -4.947 1.00 85.44 106 LEU A CA 1
ATOM 784 C C . LEU A 1 106 ? 5.593 7.034 -6.373 1.00 85.44 106 LEU A C 1
ATOM 786 O O . LEU A 1 106 ? 6.147 6.468 -7.303 1.00 85.44 106 LEU A O 1
ATOM 790 N N . THR A 1 107 ? 4.761 8.060 -6.555 1.00 84.25 107 THR A N 1
ATOM 791 C CA . THR A 1 107 ? 4.482 8.639 -7.878 1.00 84.25 107 THR A CA 1
ATOM 792 C C . THR A 1 107 ? 5.750 9.248 -8.473 1.00 84.25 107 THR A C 1
ATOM 794 O O . THR A 1 107 ? 6.053 9.014 -9.640 1.00 84.25 107 THR A O 1
ATOM 797 N N . ASP A 1 108 ? 6.528 9.966 -7.661 1.00 87.19 108 ASP A N 1
ATOM 798 C CA . ASP A 1 108 ? 7.813 10.532 -8.082 1.00 87.19 108 ASP A CA 1
ATOM 799 C C . ASP A 1 108 ? 8.829 9.433 -8.427 1.00 87.19 108 ASP A C 1
ATOM 801 O O . ASP A 1 108 ? 9.569 9.554 -9.404 1.00 87.19 108 ASP A O 1
ATOM 805 N N . LEU A 1 109 ? 8.837 8.335 -7.662 1.00 85.56 109 LEU A N 1
ATOM 806 C CA . LEU A 1 109 ? 9.663 7.160 -7.941 1.00 85.56 109 LEU A CA 1
ATOM 807 C C . LEU A 1 109 ? 9.297 6.519 -9.291 1.00 85.56 109 LEU A C 1
ATOM 809 O O . LEU A 1 109 ? 10.177 6.297 -10.124 1.00 85.56 109 LEU A O 1
ATOM 813 N N . ILE A 1 110 ? 8.009 6.244 -9.524 1.00 84.56 110 ILE A N 1
ATOM 814 C CA . ILE A 1 110 ? 7.544 5.558 -10.740 1.00 84.56 110 ILE A CA 1
ATOM 815 C C . ILE A 1 110 ? 7.464 6.463 -11.963 1.00 84.56 110 ILE A C 1
ATOM 817 O O . ILE A 1 110 ? 7.327 5.954 -13.066 1.00 84.56 110 ILE A O 1
ATOM 821 N N . ALA A 1 111 ? 7.578 7.785 -11.828 1.00 80.19 111 ALA A N 1
ATOM 822 C CA . ALA A 1 111 ? 7.650 8.677 -12.986 1.00 80.19 111 ALA A CA 1
ATOM 823 C C . ALA A 1 111 ? 8.843 8.341 -13.906 1.00 80.19 111 ALA A C 1
ATOM 825 O O . ALA A 1 111 ? 8.826 8.663 -15.093 1.00 80.19 111 ALA A O 1
ATOM 826 N N . GLY A 1 112 ? 9.872 7.671 -13.371 1.00 72.44 112 GLY A N 1
ATOM 827 C CA . GLY A 1 112 ? 10.982 7.117 -14.148 1.00 72.44 112 GLY A CA 1
ATOM 828 C C . GLY A 1 112 ? 10.749 5.699 -14.681 1.00 72.44 112 GLY A C 1
ATOM 829 O O . GLY A 1 112 ? 11.614 5.172 -15.381 1.00 72.44 112 GLY A O 1
ATOM 830 N N . PHE A 1 113 ? 9.637 5.053 -14.326 1.00 73.44 113 PHE A N 1
ATOM 831 C CA . PHE A 1 113 ? 9.324 3.662 -14.646 1.00 73.44 113 PHE A CA 1
ATOM 832 C C . PHE A 1 113 ? 8.318 3.659 -15.801 1.00 73.44 113 PHE A C 1
ATOM 834 O O . PHE A 1 113 ? 7.247 4.245 -15.720 1.00 73.44 113 PHE A O 1
ATOM 841 N N . GLY A 1 114 ? 8.674 3.039 -16.922 1.00 64.69 114 GLY A N 1
ATOM 842 C CA . GLY A 1 114 ? 7.846 3.055 -18.133 1.00 64.69 114 GLY A CA 1
ATOM 843 C C . GLY A 1 114 ? 6.703 2.034 -18.151 1.00 64.69 114 GLY A C 1
ATOM 844 O O . GLY A 1 114 ? 6.336 1.621 -19.247 1.00 64.69 114 GLY A O 1
ATOM 845 N N . ASP A 1 115 ? 6.221 1.573 -16.992 1.00 72.50 115 ASP A N 1
ATOM 846 C CA . ASP A 1 115 ? 5.264 0.461 -16.867 1.00 72.50 115 ASP A CA 1
ATOM 847 C C . ASP A 1 115 ? 3.931 0.898 -16.232 1.00 72.50 115 ASP A C 1
ATOM 849 O O . ASP A 1 115 ? 3.885 1.842 -15.436 1.00 72.50 115 ASP A O 1
ATOM 853 N N . ASP A 1 116 ? 2.844 0.197 -16.563 1.00 74.25 116 ASP A N 1
ATOM 854 C CA . ASP A 1 116 ? 1.488 0.516 -16.107 1.00 74.25 116 ASP A CA 1
ATOM 855 C C . ASP A 1 116 ? 1.323 0.168 -14.618 1.00 74.25 116 ASP A C 1
ATOM 857 O O . ASP A 1 116 ? 1.086 -0.974 -14.217 1.00 74.25 116 ASP A O 1
ATOM 861 N N . THR A 1 117 ? 1.435 1.188 -13.768 1.00 78.06 117 THR A N 1
ATOM 862 C CA . THR A 1 117 ? 1.345 1.043 -12.311 1.00 78.06 117 THR A CA 1
ATOM 863 C C . THR A 1 117 ? 0.077 1.689 -11.764 1.00 78.06 117 THR A C 1
ATOM 865 O O . THR A 1 117 ? -0.198 2.860 -12.024 1.00 78.06 117 THR A O 1
ATOM 868 N N . ALA A 1 118 ? -0.666 0.960 -10.928 1.00 78.06 118 ALA A N 1
ATOM 869 C CA . ALA A 1 118 ? -1.721 1.531 -10.095 1.00 78.06 118 ALA A CA 1
ATOM 870 C C . ALA A 1 118 ? -1.343 1.436 -8.613 1.00 78.06 118 ALA A C 1
ATOM 872 O O . ALA A 1 118 ? -0.876 0.397 -8.147 1.00 78.06 118 ALA A O 1
ATOM 873 N N . LEU A 1 119 ? -1.577 2.524 -7.875 1.00 79.44 119 LEU A N 1
ATOM 874 C CA . LEU A 1 119 ? -1.308 2.638 -6.443 1.00 79.44 119 LEU A CA 1
ATOM 875 C C . LEU A 1 119 ? -2.588 3.016 -5.692 1.00 79.44 119 LEU A C 1
ATOM 877 O O . LEU A 1 119 ? -3.328 3.906 -6.113 1.00 79.44 119 LEU A O 1
ATOM 881 N N . LEU A 1 120 ? -2.814 2.391 -4.541 1.00 78.06 120 LEU A N 1
ATOM 882 C CA . LEU A 1 120 ? -3.856 2.762 -3.589 1.00 78.06 120 LEU A CA 1
ATOM 883 C C . LEU A 1 120 ? -3.268 2.749 -2.178 1.00 78.06 120 LEU A C 1
ATOM 885 O O . LEU A 1 120 ? -2.768 1.725 -1.722 1.00 78.06 120 LEU A O 1
ATOM 889 N N . ALA A 1 121 ? -3.360 3.877 -1.474 1.00 79.38 121 ALA A N 1
ATOM 890 C CA . ALA A 1 121 ? -2.950 3.980 -0.079 1.00 79.38 121 ALA A CA 1
ATOM 891 C C . ALA A 1 121 ? -4.147 4.298 0.820 1.00 79.38 121 ALA A C 1
ATOM 893 O O . ALA A 1 121 ? -4.909 5.230 0.560 1.00 79.38 121 ALA A O 1
ATOM 894 N N . LEU A 1 122 ? -4.285 3.538 1.903 1.00 75.75 122 LEU A N 1
ATOM 895 C CA . LEU A 1 122 ? -5.323 3.706 2.916 1.00 75.75 122 LEU A CA 1
ATOM 896 C C . LEU A 1 122 ? -4.651 3.971 4.261 1.00 75.75 122 LEU A C 1
ATOM 898 O O . LEU A 1 122 ? -3.871 3.149 4.733 1.00 75.75 122 LEU A O 1
ATOM 902 N N . GLY A 1 123 ? -4.937 5.120 4.868 1.00 76.88 123 GLY A N 1
ATOM 903 C CA . GLY A 1 123 ? -4.383 5.499 6.167 1.00 76.88 123 GLY A CA 1
ATOM 904 C C . GLY A 1 123 ? -5.405 5.360 7.285 1.00 76.88 123 GLY A C 1
ATOM 905 O O . GLY A 1 123 ? -6.565 5.733 7.107 1.00 76.88 123 GLY A O 1
ATOM 906 N N . VAL A 1 124 ? -4.964 4.898 8.453 1.00 80.25 124 VAL A N 1
ATOM 907 C CA . VAL A 1 124 ? -5.728 5.043 9.697 1.00 80.25 124 VAL A CA 1
ATOM 908 C C . VAL A 1 124 ? -5.236 6.314 10.392 1.00 80.25 124 VAL A C 1
ATOM 910 O O . VAL A 1 124 ? -4.063 6.382 10.760 1.00 80.25 124 VAL A O 1
ATOM 913 N N . PRO A 1 125 ? -6.081 7.345 10.571 1.00 74.31 125 PRO A N 1
ATOM 914 C CA . PRO A 1 125 ? -5.659 8.586 11.210 1.00 74.31 125 PRO A CA 1
ATOM 915 C C . PRO A 1 125 ? -5.099 8.330 12.613 1.00 74.31 125 PRO A C 1
ATOM 917 O O . PRO A 1 125 ? -5.705 7.599 13.398 1.00 74.31 125 PRO A O 1
ATOM 920 N N . ALA A 1 126 ? -3.966 8.951 12.944 1.00 76.00 126 ALA A N 1
ATOM 921 C CA . ALA A 1 126 ? -3.500 8.987 14.325 1.00 76.00 126 ALA A CA 1
ATOM 922 C C . ALA A 1 126 ? -4.501 9.789 15.183 1.00 76.00 126 ALA A C 1
ATOM 924 O O . ALA A 1 126 ? -5.083 10.760 14.684 1.00 76.00 126 ALA A O 1
ATOM 925 N N . PRO A 1 127 ? -4.715 9.430 16.462 1.00 70.38 127 PRO A N 1
ATOM 926 C CA . PRO A 1 127 ? -5.544 10.229 17.349 1.00 70.38 127 PRO A CA 1
ATOM 927 C C . PRO A 1 127 ? -4.931 11.624 17.452 1.00 70.38 127 PRO A C 1
ATOM 929 O O . PRO A 1 127 ? -3.714 11.757 17.605 1.00 70.38 127 PRO A O 1
ATOM 932 N N . LEU A 1 128 ? -5.760 12.666 17.370 1.00 64.38 128 LEU A N 1
ATOM 933 C CA . LEU A 1 128 ? -5.274 14.022 17.592 1.00 64.38 128 LEU A CA 1
ATOM 934 C C . LEU A 1 128 ? -4.663 14.094 19.001 1.00 64.38 128 LEU A C 1
ATOM 936 O O . LEU A 1 128 ? -5.305 13.629 19.950 1.00 64.38 128 LEU A O 1
ATOM 940 N N . PRO A 1 129 ? -3.449 14.651 19.169 1.00 62.69 129 PRO A N 1
ATOM 941 C CA . PRO A 1 129 ? -2.898 14.858 20.496 1.00 62.69 129 PRO A CA 1
ATOM 942 C C . PRO A 1 129 ? -3.860 15.758 21.273 1.00 62.69 129 PRO A C 1
ATOM 944 O O . PRO A 1 129 ? -4.134 16.890 20.870 1.00 62.69 129 PRO A O 1
ATOM 947 N N . VAL A 1 130 ? -4.407 15.241 22.374 1.00 63.78 130 VAL A N 1
ATOM 948 C CA . VAL A 1 130 ? -5.262 16.028 23.263 1.00 63.78 130 VAL A CA 1
ATOM 949 C C . VAL A 1 130 ? -4.395 17.146 23.829 1.00 63.78 130 VAL A C 1
ATOM 951 O O . VAL A 1 130 ? -3.443 16.887 24.563 1.00 63.78 130 VAL A O 1
ATOM 954 N N . SER A 1 131 ? -4.688 18.393 23.461 1.00 64.44 131 SER A N 1
ATOM 955 C CA . SER A 1 131 ? -4.048 19.542 24.091 1.00 64.44 131 SER A CA 1
ATOM 956 C C . SER A 1 131 ? -4.482 19.572 25.553 1.00 64.44 131 SER A C 1
ATOM 958 O O . SER A 1 131 ? -5.644 19.845 25.850 1.00 64.44 131 SER A O 1
ATOM 960 N N . VAL A 1 132 ? -3.566 19.252 26.467 1.00 68.75 132 VAL A N 1
ATOM 961 C CA . VAL A 1 132 ? -3.787 19.492 27.894 1.00 68.75 132 VAL A CA 1
ATOM 962 C C . VAL A 1 132 ? -3.900 21.010 28.058 1.00 68.75 132 VAL A C 1
ATOM 964 O O . VAL A 1 132 ? -2.962 21.708 27.665 1.00 68.75 132 VAL A O 1
ATOM 967 N N . PRO A 1 133 ? -5.023 21.554 28.564 1.00 66.62 133 PRO A N 1
ATOM 968 C CA . PRO A 1 133 ? -5.118 22.985 28.799 1.00 66.62 133 PRO A CA 1
ATOM 969 C C . PRO A 1 133 ? -4.019 23.386 29.784 1.00 66.62 133 PRO A C 1
ATOM 971 O O . PRO A 1 133 ? -3.924 22.829 30.879 1.00 66.62 133 PRO A O 1
ATOM 974 N N . THR A 1 134 ? -3.168 24.328 29.374 1.00 72.25 134 THR A N 1
ATOM 975 C CA . THR A 1 134 ? -2.173 24.947 30.251 1.00 72.25 134 THR A CA 1
ATOM 976 C C . THR A 1 134 ? -2.907 25.477 31.485 1.00 72.25 134 THR A C 1
ATOM 978 O O . THR A 1 134 ? -3.856 26.247 31.304 1.00 72.25 134 THR A O 1
ATOM 981 N N . PRO A 1 135 ? -2.540 25.074 32.718 1.00 66.94 135 PRO A N 1
ATOM 982 C CA . PRO A 1 135 ? -3.185 25.616 33.904 1.00 66.94 135 PRO A CA 1
ATOM 983 C C . PRO A 1 135 ? -3.012 27.134 33.882 1.00 66.94 135 PRO A C 1
ATOM 985 O O . PRO A 1 135 ? -1.894 27.635 33.745 1.00 66.94 135 PRO A O 1
ATOM 988 N N . ALA A 1 136 ? -4.133 27.854 33.939 1.00 67.25 136 ALA A N 1
ATOM 989 C CA . ALA A 1 136 ? -4.121 29.300 34.052 1.00 67.25 136 ALA A CA 1
ATOM 990 C C . ALA A 1 136 ? -3.309 29.658 35.298 1.00 67.25 136 ALA A C 1
ATOM 992 O O . ALA A 1 136 ? -3.584 29.143 36.381 1.00 67.25 136 ALA A O 1
ATOM 993 N N . SER A 1 137 ? -2.284 30.492 35.138 1.00 63.84 137 SER A N 1
ATOM 994 C CA . SER A 1 137 ? -1.580 31.066 36.277 1.00 63.84 137 SER A CA 1
ATOM 995 C C . SER A 1 137 ? -2.585 31.887 37.085 1.00 63.84 137 SER A C 1
ATOM 997 O O . SER A 1 137 ? -2.990 32.967 36.656 1.00 63.84 137 SER A O 1
ATOM 999 N N . GLU A 1 138 ? -3.033 31.347 38.219 1.00 57.72 138 GLU A N 1
ATOM 1000 C CA . GLU A 1 138 ? -3.678 32.146 39.257 1.00 57.72 138 GLU A CA 1
ATOM 1001 C C . GLU A 1 138 ? -2.668 33.176 39.778 1.00 57.72 138 GLU A C 1
ATOM 1003 O O . GLU A 1 138 ? -1.460 32.926 39.819 1.00 57.72 138 GLU A O 1
ATOM 1008 N N . THR A 1 139 ? -3.187 34.372 40.045 1.00 63.94 139 THR A N 1
ATOM 1009 C CA . THR A 1 139 ? -2.449 35.621 40.285 1.00 63.94 139 THR A CA 1
ATOM 1010 C C . THR A 1 139 ? -2.011 35.747 41.736 1.00 63.94 139 THR A C 1
ATOM 1012 O O . THR A 1 139 ? -2.777 35.294 42.614 1.00 63.94 139 THR A O 1
#